Protein AF-A0A536AC37-F1 (afdb_monomer)

Structure (mmCIF, N/CA/C/O backbone):
data_AF-A0A536AC37-F1
#
_entry.id   AF-A0A536AC37-F1
#
loop_
_atom_site.group_PDB
_atom_site.id
_atom_site.type_symbol
_atom_site.label_atom_id
_atom_site.label_alt_id
_atom_site.label_comp_id
_atom_site.label_asym_id
_atom_site.label_entity_id
_atom_site.label_seq_id
_atom_site.pdbx_PDB_ins_code
_atom_site.Cartn_x
_atom_site.Cartn_y
_atom_site.Cartn_z
_atom_site.occupancy
_atom_site.B_iso_or_equiv
_atom_site.auth_seq_id
_atom_site.auth_comp_id
_atom_site.auth_asym_id
_atom_site.auth_atom_id
_atom_site.pdbx_PDB_model_num
ATOM 1 N N . MET A 1 1 ? 1.570 14.230 0.922 1.00 51.00 1 MET A N 1
ATOM 2 C CA . MET A 1 1 ? 0.418 14.818 0.204 1.00 51.00 1 MET A CA 1
ATOM 3 C C . MET A 1 1 ? -0.853 14.338 0.880 1.00 51.00 1 MET A C 1
ATOM 5 O O . MET A 1 1 ? -1.052 13.128 0.959 1.00 51.00 1 MET A O 1
ATOM 9 N N . LEU A 1 2 ? -1.623 15.275 1.429 1.00 58.91 2 LEU A N 1
ATOM 10 C CA . LEU A 1 2 ? -2.915 15.046 2.069 1.00 58.91 2 LEU A CA 1
ATOM 11 C C . LEU A 1 2 ? -3.990 15.596 1.131 1.00 58.91 2 LEU A C 1
ATOM 13 O O . LEU A 1 2 ? -3.844 16.708 0.637 1.00 58.91 2 LEU A O 1
ATOM 17 N N . SER A 1 3 ? -5.029 14.816 0.849 1.00 68.56 3 SER A N 1
ATOM 18 C CA . SER A 1 3 ? -6.192 15.271 0.079 1.00 68.56 3 SER A CA 1
ATOM 19 C C . SER A 1 3 ? -7.443 15.054 0.925 1.00 68.56 3 SER A C 1
ATOM 21 O O . SER A 1 3 ? -7.610 13.977 1.510 1.00 68.56 3 SER A O 1
ATOM 23 N N . ARG A 1 4 ? -8.274 16.096 1.034 1.00 57.16 4 ARG A N 1
ATOM 24 C CA . ARG A 1 4 ? -9.554 16.080 1.752 1.00 57.16 4 ARG A CA 1
ATOM 25 C C . ARG A 1 4 ? -10.634 15.490 0.843 1.00 57.16 4 ARG A C 1
ATOM 27 O O . ARG A 1 4 ? -10.919 16.051 -0.207 1.00 57.16 4 ARG A O 1
ATOM 34 N N . GLY A 1 5 ? -11.251 14.391 1.268 1.00 59.03 5 GLY A N 1
ATOM 35 C CA . GLY A 1 5 ? -12.547 13.936 0.760 1.00 59.03 5 GLY A CA 1
ATOM 36 C C . GLY A 1 5 ? -13.592 14.081 1.866 1.00 59.03 5 GLY A C 1
ATOM 37 O O . GLY A 1 5 ? -13.248 13.975 3.040 1.00 59.03 5 GLY A O 1
ATOM 38 N N . GLY A 1 6 ? -14.865 14.301 1.531 1.00 64.12 6 GLY A N 1
ATOM 39 C CA . GLY A 1 6 ? -15.922 14.675 2.492 1.00 64.12 6 GLY A CA 1
ATOM 40 C C . GLY A 1 6 ? -16.180 13.731 3.687 1.00 64.12 6 GLY A C 1
ATOM 41 O O . GLY A 1 6 ? -17.026 14.040 4.513 1.00 64.12 6 GLY A O 1
ATOM 42 N N . ARG A 1 7 ? -15.473 12.592 3.811 1.00 72.19 7 ARG A N 1
ATOM 43 C CA . ARG A 1 7 ? -15.554 11.635 4.939 1.00 72.19 7 ARG A CA 1
ATOM 44 C C . ARG A 1 7 ? -14.191 11.107 5.436 1.00 72.19 7 ARG A C 1
ATOM 46 O O . ARG A 1 7 ? -14.146 10.120 6.168 1.00 72.19 7 ARG A O 1
ATOM 53 N N . GLY A 1 8 ? -13.070 11.711 5.033 1.00 82.56 8 GLY A N 1
ATOM 54 C CA . GLY A 1 8 ? -11.735 11.292 5.478 1.00 82.56 8 GLY A CA 1
ATOM 55 C C . GLY A 1 8 ? -10.582 11.877 4.660 1.00 82.56 8 GLY A C 1
ATOM 56 O O . GLY A 1 8 ? -10.786 12.556 3.654 1.00 82.56 8 GLY A O 1
ATOM 57 N N . SER A 1 9 ? -9.353 11.578 5.081 1.00 90.69 9 SER A N 1
ATOM 58 C CA . SER A 1 9 ? -8.129 12.074 4.440 1.00 90.69 9 SER A CA 1
ATOM 59 C C . SER A 1 9 ? -7.345 10.946 3.779 1.00 90.69 9 SER A C 1
ATOM 61 O O . SER A 1 9 ? -7.174 9.867 4.351 1.00 90.69 9 SER A O 1
ATOM 63 N N . VAL A 1 10 ? -6.818 11.205 2.583 1.00 92.69 10 VAL A N 1
ATOM 64 C CA . VAL A 1 10 ? -5.879 10.294 1.915 1.00 92.69 10 VAL A CA 1
ATOM 65 C C . VAL A 1 10 ? -4.454 10.703 2.261 1.00 92.69 10 VAL A C 1
ATOM 67 O O . VAL A 1 10 ? -4.069 11.847 2.035 1.00 92.69 10 VAL A O 1
ATOM 70 N N . VAL A 1 11 ? -3.661 9.753 2.763 1.00 93.12 11 VAL A N 1
ATOM 71 C CA . VAL A 1 11 ? -2.251 9.960 3.122 1.00 93.12 11 VAL A CA 1
ATOM 72 C C . VAL A 1 11 ? -1.366 9.026 2.300 1.00 93.12 11 VAL A C 1
ATOM 74 O O . VAL A 1 11 ? -1.658 7.837 2.165 1.00 93.12 11 VAL A O 1
ATOM 77 N N .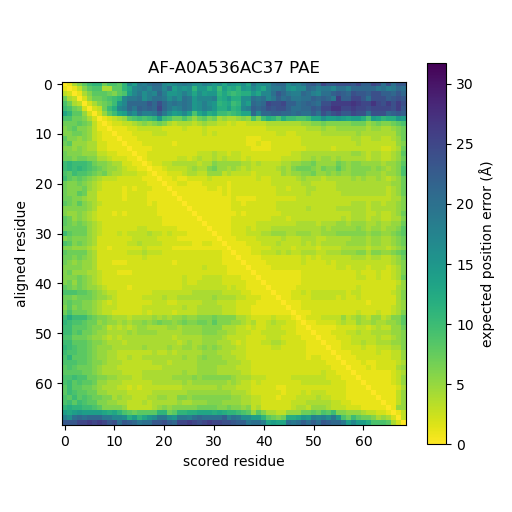 ARG A 1 12 ? -0.259 9.548 1.762 1.00 95.12 12 ARG A N 1
ATOM 78 C CA . ARG A 1 12 ? 0.832 8.728 1.209 1.00 95.12 12 ARG A CA 1
ATOM 79 C C . ARG A 1 12 ? 1.905 8.532 2.272 1.00 95.12 12 ARG A C 1
ATOM 81 O O . ARG A 1 12 ? 2.431 9.516 2.779 1.00 95.12 12 ARG A O 1
ATOM 88 N N . VAL A 1 13 ? 2.242 7.276 2.552 1.00 95.38 13 VAL A N 1
ATOM 89 C CA . VAL A 1 13 ? 3.291 6.899 3.507 1.00 95.38 13 VAL A CA 1
ATOM 90 C C . VAL A 1 13 ? 4.303 6.001 2.804 1.00 95.38 13 VAL A C 1
ATOM 92 O O . VAL A 1 13 ? 3.919 5.107 2.048 1.00 95.38 13 VAL A O 1
ATOM 95 N N . VAL A 1 14 ? 5.589 6.247 3.047 1.00 95.50 14 VAL A N 1
ATOM 96 C CA . VAL A 1 14 ? 6.690 5.388 2.602 1.00 95.50 14 VAL A CA 1
ATOM 97 C C . VAL A 1 14 ? 7.262 4.706 3.834 1.00 95.50 14 VAL A C 1
ATOM 99 O O . VAL A 1 14 ? 7.606 5.376 4.802 1.00 95.50 14 VAL A O 1
ATOM 102 N N . LEU A 1 15 ? 7.350 3.381 3.795 1.00 95.44 15 LEU A N 1
ATOM 103 C CA . LEU A 1 15 ? 7.983 2.587 4.840 1.00 95.44 15 LEU A CA 1
ATOM 104 C C . LEU A 1 15 ? 9.216 1.893 4.272 1.00 95.44 15 LEU A C 1
ATOM 106 O O . LEU A 1 15 ? 9.206 1.455 3.122 1.00 95.44 15 LEU A O 1
ATOM 110 N N . ARG A 1 16 ? 10.255 1.788 5.101 1.00 95.19 16 ARG A N 1
ATOM 111 C CA . ARG A 1 16 ? 11.423 0.932 4.850 1.00 95.19 16 ARG A CA 1
ATOM 112 C C . ARG A 1 16 ? 11.290 -0.441 5.517 1.00 95.19 16 ARG A C 1
ATOM 114 O O . ARG A 1 16 ? 11.974 -1.372 5.126 1.00 95.19 16 ARG A O 1
ATOM 121 N N . THR A 1 17 ? 10.390 -0.568 6.492 1.00 93.88 17 THR A N 1
ATOM 122 C CA . THR A 1 17 ? 10.073 -1.817 7.195 1.00 93.88 17 THR A CA 1
ATOM 123 C C . THR A 1 17 ? 8.696 -2.353 6.786 1.00 93.88 17 THR A C 1
ATOM 125 O O . THR A 1 17 ? 7.927 -1.677 6.097 1.00 93.88 17 THR A O 1
ATOM 128 N N . GLY A 1 18 ? 8.390 -3.593 7.178 1.00 92.69 18 GLY A N 1
ATOM 129 C CA . GLY A 1 18 ? 7.180 -4.308 6.759 1.00 92.69 18 GLY A CA 1
ATOM 130 C C . GLY A 1 18 ? 6.513 -5.119 7.867 1.00 92.69 18 GLY A C 1
ATOM 131 O O . GLY A 1 18 ? 6.022 -6.215 7.602 1.00 92.69 18 GLY A O 1
ATOM 132 N N . TRP A 1 19 ? 6.504 -4.629 9.110 1.00 95.44 19 TRP A N 1
ATOM 133 C CA . TRP A 1 19 ? 5.950 -5.397 10.231 1.00 95.44 19 TRP A CA 1
ATOM 134 C C . TRP A 1 19 ? 4.437 -5.616 10.093 1.00 95.44 19 TRP A C 1
ATOM 136 O O . TRP A 1 19 ? 3.702 -4.815 9.499 1.00 95.44 19 TRP A O 1
ATOM 146 N N . LYS A 1 20 ? 3.939 -6.712 10.679 1.00 96.94 20 LYS A N 1
ATOM 147 C CA . LYS A 1 20 ? 2.530 -7.120 10.577 1.00 96.94 20 LYS A CA 1
ATOM 148 C C . LYS A 1 20 ? 1.596 -5.981 11.000 1.00 96.94 20 LYS A C 1
ATOM 150 O O . LYS A 1 20 ? 1.579 -5.558 12.153 1.00 96.94 20 LYS A O 1
ATOM 155 N N . ARG A 1 21 ? 0.775 -5.512 10.050 1.00 96.12 21 ARG A N 1
ATOM 156 C CA . ARG A 1 21 ? -0.211 -4.425 10.231 1.00 96.12 21 ARG A CA 1
ATOM 157 C C . ARG A 1 21 ? 0.392 -3.094 10.723 1.00 96.12 21 ARG A C 1
ATOM 159 O O . ARG A 1 21 ? -0.360 -2.290 11.271 1.00 96.12 21 ARG A O 1
ATOM 166 N N . GLN A 1 22 ? 1.681 -2.826 10.491 1.00 96.81 22 GLN A N 1
ATOM 167 C CA . GLN A 1 22 ? 2.395 -1.643 11.002 1.00 96.81 22 GLN A CA 1
ATOM 168 C C . GLN A 1 22 ? 1.637 -0.326 10.784 1.00 96.81 22 GLN A C 1
ATOM 170 O O . GLN A 1 22 ? 1.320 0.344 11.759 1.00 96.81 22 GLN A O 1
ATOM 175 N N . 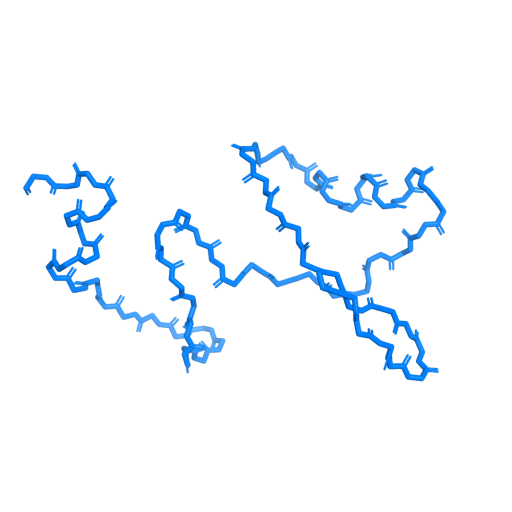LEU A 1 23 ? 1.231 -0.003 9.546 1.00 96.12 23 LEU A N 1
ATOM 176 C CA . LEU A 1 23 ? 0.448 1.215 9.273 1.00 96.12 23 LEU A CA 1
ATOM 177 C C . LEU A 1 23 ? -0.848 1.270 10.086 1.00 96.12 23 LEU A C 1
ATOM 179 O O . LEU A 1 23 ? -1.163 2.289 10.684 1.00 96.12 23 LEU A O 1
ATOM 183 N N . ARG A 1 24 ? -1.603 0.168 10.146 1.00 96.62 24 ARG A N 1
ATOM 184 C CA . ARG A 1 24 ? -2.869 0.146 10.892 1.00 96.62 24 ARG A CA 1
ATOM 185 C C . ARG A 1 24 ? -2.643 0.372 12.388 1.00 96.62 24 ARG A C 1
ATOM 187 O O . ARG A 1 24 ? -3.462 1.042 12.999 1.00 96.62 24 ARG A O 1
ATOM 194 N N . ARG A 1 25 ? -1.554 -0.159 12.953 1.00 96.88 25 ARG A N 1
ATOM 195 C CA . ARG A 1 25 ? -1.174 0.059 14.358 1.00 96.88 25 ARG A CA 1
ATOM 196 C C . ARG A 1 25 ? -0.729 1.502 14.608 1.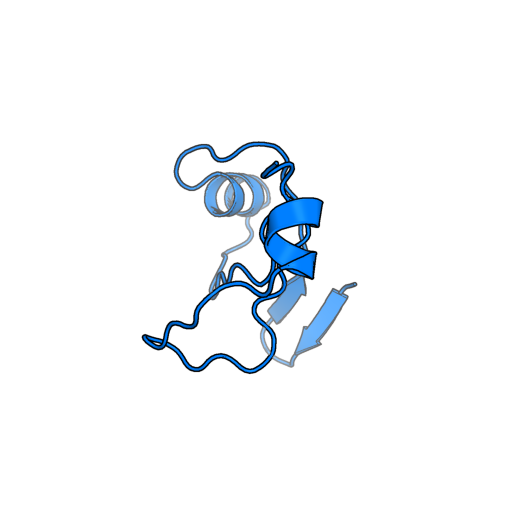00 96.88 25 ARG A C 1
ATOM 198 O O . ARG A 1 25 ? -1.217 2.111 15.547 1.00 96.88 25 ARG A O 1
ATOM 205 N N . MET A 1 26 ? 0.113 2.060 13.735 1.00 96.19 26 MET A N 1
ATOM 206 C CA . MET A 1 26 ? 0.578 3.451 13.833 1.00 96.19 26 MET A CA 1
ATOM 207 C C . MET A 1 26 ? -0.585 4.448 13.834 1.00 96.19 26 MET A C 1
ATOM 209 O O . MET A 1 26 ? -0.655 5.308 14.699 1.00 96.19 26 MET A O 1
ATOM 213 N N . PHE A 1 27 ? -1.524 4.315 12.892 1.00 96.06 27 PHE A N 1
ATOM 214 C CA . PHE A 1 27 ? -2.686 5.205 12.836 1.00 96.06 27 PHE A CA 1
ATOM 215 C C . PHE A 1 27 ? -3.657 4.969 14.004 1.00 96.06 27 PHE A C 1
ATOM 217 O O . PHE A 1 27 ? -4.181 5.936 14.546 1.00 96.06 27 PHE A O 1
ATOM 224 N N . ALA A 1 28 ? -3.853 3.719 14.440 1.00 97.00 28 ALA A N 1
ATOM 225 C CA . ALA A 1 28 ? -4.704 3.422 15.594 1.00 97.00 28 ALA A CA 1
ATOM 226 C C . ALA A 1 28 ? -4.172 4.043 16.897 1.00 97.00 28 ALA A C 1
ATOM 228 O O . ALA A 1 28 ? -4.970 4.524 17.693 1.00 97.00 28 ALA A O 1
ATOM 229 N N . ALA A 1 29 ? -2.849 4.100 17.083 1.00 97.56 29 ALA A N 1
ATOM 230 C CA . ALA A 1 29 ? -2.227 4.772 18.227 1.00 97.56 29 ALA A CA 1
ATOM 231 C C . ALA A 1 29 ? -2.529 6.284 18.282 1.00 97.56 29 ALA A C 1
ATOM 233 O O . ALA A 1 29 ? -2.456 6.883 19.345 1.00 97.56 29 ALA A O 1
ATOM 234 N N . LEU A 1 30 ? -2.908 6.888 17.150 1.00 96.31 30 LEU A N 1
ATOM 235 C CA . LEU A 1 30 ? -3.336 8.287 17.042 1.00 96.31 30 LEU A CA 1
ATOM 236 C C . LEU A 1 30 ? -4.869 8.446 17.089 1.00 96.31 30 LEU A C 1
ATOM 238 O O . LEU A 1 30 ? -5.385 9.504 16.740 1.00 96.31 30 LEU A O 1
ATOM 242 N N . GLY A 1 31 ? -5.618 7.387 17.416 1.00 95.81 31 GLY A N 1
ATOM 243 C CA . GLY A 1 31 ? -7.086 7.387 17.365 1.00 95.81 31 GLY A CA 1
ATOM 244 C C . GLY A 1 31 ? -7.666 7.386 15.943 1.00 95.81 31 GLY A C 1
ATOM 245 O O . GLY A 1 31 ? -8.864 7.593 15.757 1.00 95.81 31 GLY A O 1
ATOM 246 N N . LEU A 1 32 ? -6.844 7.145 14.915 1.00 94.50 32 LEU A N 1
ATOM 247 C CA . LEU A 1 32 ? -7.259 7.194 13.513 1.00 94.50 32 LEU A CA 1
ATOM 248 C C . LEU A 1 32 ? -7.550 5.797 12.957 1.00 94.50 32 LEU A C 1
ATOM 250 O O . LEU A 1 32 ? -6.754 4.861 13.067 1.00 94.50 32 LEU A O 1
ATOM 254 N N . ARG A 1 33 ? -8.678 5.662 12.252 1.00 94.06 33 ARG A N 1
ATOM 255 C CA . ARG A 1 33 ? -9.074 4.405 11.603 1.00 94.06 33 ARG A CA 1
ATOM 256 C C . ARG A 1 33 ? -8.668 4.371 10.129 1.00 94.06 33 ARG A C 1
ATOM 258 O O . ARG A 1 33 ? -9.144 5.158 9.316 1.00 94.06 33 ARG A O 1
ATOM 265 N N . VAL A 1 34 ? -7.863 3.376 9.748 1.00 95.00 34 VAL A N 1
ATOM 266 C CA . VAL A 1 34 ? -7.510 3.125 8.338 1.00 95.00 34 VAL A CA 1
ATOM 267 C C . VAL A 1 34 ? -8.626 2.348 7.636 1.00 95.00 34 VAL A C 1
ATOM 269 O O . VAL A 1 34 ? -8.704 1.121 7.746 1.00 95.00 34 VAL A O 1
ATOM 272 N N . VAL A 1 35 ? -9.459 3.055 6.872 1.00 94.12 35 VAL A N 1
ATOM 273 C CA . VAL A 1 35 ? -10.580 2.467 6.112 1.00 94.12 35 VAL A CA 1
ATOM 274 C C . VAL A 1 35 ? -10.136 1.748 4.834 1.00 94.12 35 VAL A C 1
ATOM 276 O O . VAL A 1 35 ? -10.677 0.703 4.490 1.00 94.12 35 VAL A O 1
ATOM 279 N N . ARG A 1 36 ? -9.102 2.254 4.150 1.00 93.62 36 ARG A N 1
ATOM 280 C CA . ARG A 1 36 ? -8.543 1.654 2.931 1.00 93.62 36 ARG A CA 1
ATOM 281 C C . ARG A 1 36 ? -7.026 1.761 2.952 1.00 93.62 36 ARG A C 1
ATOM 283 O O . ARG A 1 36 ? -6.480 2.825 3.215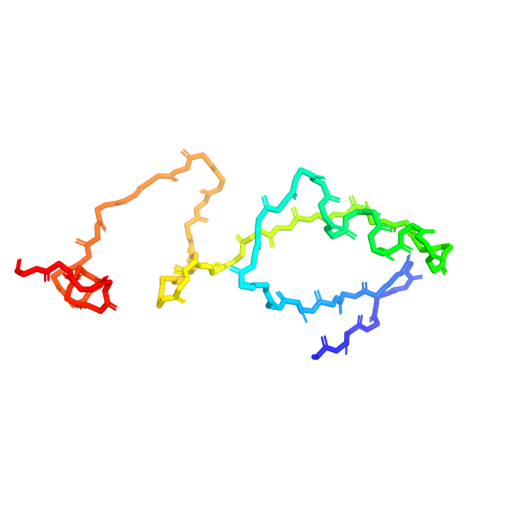 1.00 93.62 36 ARG A O 1
ATOM 290 N N . LEU A 1 37 ? -6.353 0.657 2.643 1.00 95.25 37 LEU A N 1
ATOM 291 C CA . LEU A 1 37 ? -4.902 0.604 2.513 1.00 95.25 37 LEU A CA 1
ATOM 292 C C . LEU A 1 37 ? -4.555 -0.004 1.158 1.00 95.25 37 LEU A C 1
ATOM 294 O O . LEU A 1 37 ? -4.978 -1.117 0.856 1.00 95.25 37 LEU A O 1
ATOM 298 N N . ARG A 1 38 ? -3.795 0.728 0.341 1.00 94.44 38 ARG A N 1
ATOM 299 C CA . ARG A 1 38 ? -3.328 0.261 -0.967 1.00 94.44 38 ARG A CA 1
ATOM 300 C C . ARG A 1 38 ? -1.842 0.541 -1.107 1.00 94.44 38 ARG A C 1
ATOM 302 O O . ARG A 1 38 ? -1.415 1.689 -1.018 1.00 94.44 38 ARG A O 1
ATOM 309 N N . ARG A 1 39 ? -1.062 -0.504 -1.370 1.00 96.06 39 ARG A N 1
ATOM 310 C CA . ARG A 1 39 ? 0.347 -0.371 -1.740 1.00 96.06 39 ARG A CA 1
ATOM 311 C C . ARG A 1 39 ? 0.423 -0.009 -3.220 1.00 96.06 39 ARG A C 1
ATOM 313 O O . ARG A 1 39 ? -0.051 -0.762 -4.060 1.00 96.06 39 ARG A O 1
ATOM 320 N N . ILE A 1 40 ? 0.960 1.170 -3.519 1.00 95.94 40 ILE A N 1
ATOM 321 C CA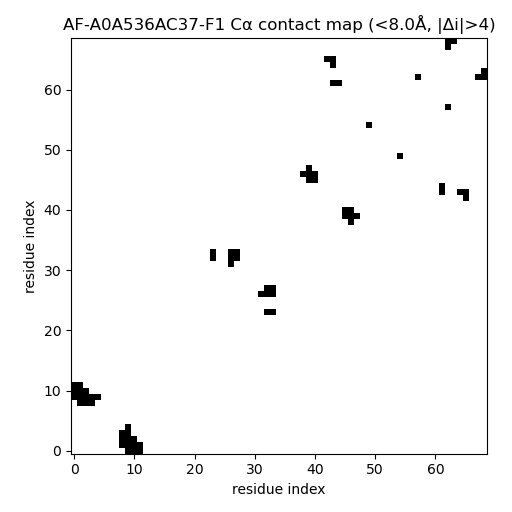 . ILE A 1 40 ? 1.053 1.700 -4.891 1.00 95.94 40 ILE A CA 1
ATOM 322 C C . ILE A 1 40 ? 2.471 1.656 -5.465 1.00 95.94 40 ILE A C 1
ATOM 324 O O . ILE A 1 40 ? 2.646 1.933 -6.647 1.00 95.94 40 ILE A O 1
ATOM 328 N N . ARG A 1 41 ? 3.471 1.351 -4.630 1.00 96.00 41 ARG A N 1
ATOM 329 C CA . ARG A 1 41 ? 4.884 1.295 -5.003 1.00 96.00 41 ARG A CA 1
ATOM 330 C C . ARG A 1 41 ? 5.631 0.285 -4.129 1.00 96.00 41 ARG A C 1
ATOM 332 O O . ARG A 1 41 ? 5.328 0.196 -2.937 1.00 96.00 41 ARG A O 1
ATOM 339 N N . VAL A 1 42 ? 6.600 -0.423 -4.704 1.00 95.19 42 VAL A N 1
ATOM 340 C CA . VAL A 1 42 ? 7.592 -1.252 -3.995 1.00 95.19 42 VAL A CA 1
ATOM 341 C C . VAL A 1 42 ? 8.966 -0.909 -4.555 1.00 95.19 42 VAL A C 1
ATOM 343 O O . VAL A 1 42 ? 9.216 -1.141 -5.732 1.00 95.19 42 VAL A O 1
ATOM 346 N N . GLY A 1 43 ? 9.833 -0.312 -3.734 1.00 94.12 43 GLY A N 1
ATOM 347 C CA . GLY A 1 43 ? 11.117 0.210 -4.211 1.00 94.12 43 GLY A CA 1
ATOM 348 C C . GLY A 1 43 ? 10.929 1.124 -5.440 1.00 94.12 43 GLY A C 1
ATOM 349 O O . GLY A 1 43 ? 10.148 2.081 -5.347 1.00 94.12 43 GLY A O 1
ATOM 350 N N . PRO A 1 44 ? 11.584 0.834 -6.580 1.00 95.06 44 PRO A N 1
ATOM 351 C CA . PRO A 1 44 ? 11.434 1.593 -7.823 1.00 95.06 44 PRO A CA 1
ATOM 352 C C . PRO A 1 44 ? 10.1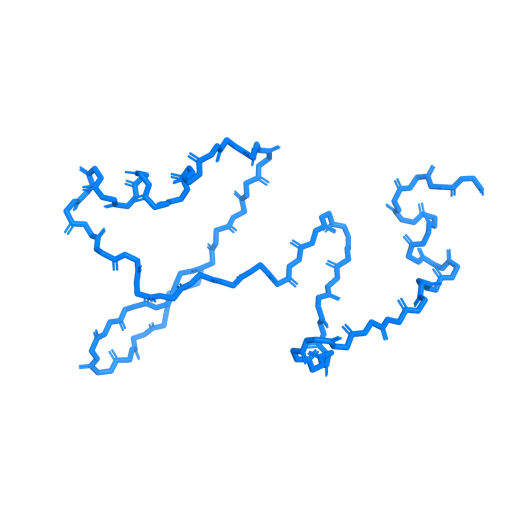41 1.272 -8.600 1.00 95.06 44 PRO A C 1
ATOM 354 O O . PRO A 1 44 ? 9.764 2.032 -9.489 1.00 95.06 44 PRO A O 1
ATOM 357 N N . LEU A 1 45 ? 9.438 0.180 -8.276 1.00 95.88 45 LEU A N 1
ATOM 358 C CA . LEU A 1 45 ? 8.291 -0.303 -9.048 1.00 95.88 45 LEU A CA 1
ATOM 359 C C . LEU A 1 45 ? 6.995 0.406 -8.666 1.00 95.88 45 LEU A C 1
ATOM 361 O O . LEU A 1 45 ? 6.555 0.333 -7.516 1.00 95.88 45 LEU A O 1
ATOM 365 N N . LEU A 1 46 ? 6.332 1.023 -9.642 1.00 95.50 46 LEU A N 1
ATOM 366 C CA . LEU A 1 46 ? 5.012 1.638 -9.491 1.00 95.50 46 LEU A CA 1
ATOM 367 C C . LEU A 1 46 ? 3.903 0.680 -9.947 1.00 95.50 46 LEU A C 1
ATOM 369 O O . LEU A 1 46 ? 4.017 0.031 -10.981 1.00 95.50 46 LEU A O 1
ATOM 373 N N . LEU A 1 47 ? 2.778 0.661 -9.223 1.00 95.50 47 LEU A N 1
ATOM 374 C CA . LEU A 1 47 ? 1.587 -0.117 -9.602 1.00 95.50 47 LEU A CA 1
ATOM 375 C C . LEU A 1 47 ? 0.994 0.337 -10.952 1.00 95.50 47 LEU A C 1
ATOM 377 O O . LEU A 1 47 ? 0.415 -0.460 -11.685 1.00 95.50 47 LEU A O 1
ATOM 381 N N . GLY A 1 48 ? 1.127 1.627 -11.280 1.00 92.88 48 GLY A N 1
ATOM 382 C CA . GLY A 1 48 ? 0.672 2.191 -12.550 1.00 92.88 48 GLY A CA 1
ATOM 383 C C . GLY A 1 48 ? -0.826 1.980 -12.795 1.00 92.88 48 GLY A C 1
ATOM 384 O O . GLY A 1 48 ? -1.656 2.332 -11.954 1.00 92.88 48 GLY A O 1
ATOM 385 N N . ARG A 1 49 ? -1.154 1.419 -13.965 1.00 93.81 49 ARG A N 1
ATOM 386 C CA . ARG A 1 49 ? -2.526 1.177 -14.450 1.00 93.81 49 ARG A CA 1
ATOM 387 C C . ARG A 1 49 ? -2.994 -0.276 -14.275 1.00 93.81 49 ARG A C 1
ATOM 389 O O . ARG A 1 49 ? -4.019 -0.653 -14.836 1.00 93.81 49 ARG A O 1
ATOM 396 N N . LEU A 1 50 ? -2.252 -1.096 -13.526 1.00 95.12 50 LEU A N 1
ATOM 397 C CA . LEU A 1 50 ? -2.580 -2.508 -13.336 1.00 95.12 50 LEU A CA 1
ATOM 398 C C . LEU A 1 50 ? -3.910 -2.661 -12.582 1.00 95.12 50 LEU A C 1
ATOM 400 O O . LEU A 1 50 ? -4.124 -2.040 -11.535 1.00 95.12 50 LEU A O 1
ATOM 404 N N . ARG A 1 51 ? -4.810 -3.484 -13.127 1.00 94.75 51 ARG A N 1
ATOM 405 C CA . ARG A 1 51 ? -6.111 -3.771 -12.510 1.00 94.75 51 ARG A CA 1
ATOM 406 C C . ARG A 1 51 ? -5.937 -4.700 -11.298 1.00 94.75 51 ARG A C 1
ATOM 408 O O . ARG A 1 51 ? -4.980 -5.472 -11.261 1.00 94.75 51 ARG A O 1
ATOM 415 N N . PRO A 1 52 ? -6.840 -4.655 -10.301 1.00 95.50 52 PRO A N 1
ATOM 416 C CA . PRO A 1 52 ? -6.832 -5.627 -9.209 1.00 95.50 52 PRO A CA 1
ATOM 417 C C . PRO A 1 52 ? -6.841 -7.067 -9.739 1.00 95.50 52 PRO A C 1
ATOM 419 O O . PRO A 1 52 ? -7.599 -7.371 -10.653 1.00 95.50 52 PRO A O 1
ATOM 422 N N . GLY A 1 53 ? -5.992 -7.931 -9.179 1.00 96.31 53 GLY A N 1
ATOM 423 C CA . GLY A 1 53 ? -5.861 -9.336 -9.587 1.00 96.31 53 GLY A CA 1
ATOM 424 C C . GLY A 1 53 ? -5.007 -9.579 -10.838 1.00 96.31 53 GLY A C 1
ATOM 425 O O . GLY A 1 53 ? -4.577 -10.706 -11.053 1.00 96.31 53 GLY A O 1
ATOM 426 N N . ALA A 1 54 ? -4.708 -8.547 -11.631 1.00 96.94 54 ALA A N 1
ATOM 427 C CA . ALA A 1 54 ? -3.831 -8.681 -12.787 1.00 96.94 54 ALA A CA 1
ATOM 428 C C . ALA A 1 54 ? -2.350 -8.684 -12.379 1.00 96.94 54 ALA A C 1
ATOM 430 O O . ALA A 1 54 ? -1.966 -8.116 -11.352 1.00 96.94 54 ALA A O 1
ATOM 431 N N . TRP A 1 55 ? -1.517 -9.267 -13.237 1.00 96.31 55 TRP A N 1
ATOM 432 C CA . TRP A 1 55 ? -0.061 -9.232 -13.156 1.00 96.31 55 TRP A CA 1
ATOM 433 C C . TRP A 1 55 ? 0.529 -8.889 -14.528 1.00 96.31 55 TRP A C 1
ATOM 435 O O . TRP A 1 55 ? -0.176 -8.875 -15.537 1.00 96.31 55 TRP A O 1
ATOM 445 N N . ARG A 1 56 ? 1.815 -8.544 -14.544 1.00 95.69 56 ARG A N 1
ATOM 446 C CA . ARG A 1 56 ? 2.610 -8.366 -15.760 1.00 95.69 56 ARG A CA 1
ATOM 447 C C . ARG A 1 56 ? 4.060 -8.714 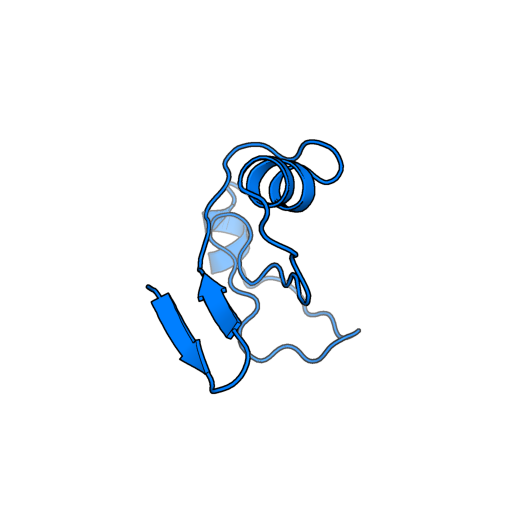-15.470 1.00 95.69 56 ARG A C 1
ATOM 449 O O . ARG A 1 56 ? 4.483 -8.637 -14.315 1.00 95.69 56 ARG A O 1
ATOM 456 N N . GLU A 1 57 ? 4.817 -8.996 -16.515 1.00 95.88 57 GLU A N 1
ATOM 457 C CA . GLU A 1 57 ? 6.266 -9.098 -16.407 1.00 95.88 57 GLU A CA 1
ATOM 458 C C . GLU A 1 57 ? 6.909 -7.729 -16.154 1.00 95.88 57 GLU A C 1
ATOM 460 O O . GLU A 1 57 ? 6.364 -6.665 -16.495 1.00 95.88 57 GLU A O 1
ATOM 465 N N . LEU A 1 58 ? 8.071 -7.758 -15.501 1.00 95.00 58 LEU A N 1
ATOM 466 C CA . LEU A 1 58 ? 8.894 -6.574 -15.299 1.00 95.00 58 LEU A CA 1
ATOM 467 C C . LEU A 1 58 ? 9.674 -6.271 -16.573 1.00 95.00 58 LEU A C 1
ATOM 469 O O . LEU A 1 58 ? 10.184 -7.167 -17.237 1.00 95.00 58 LEU A O 1
ATOM 473 N N . THR A 1 59 ? 9.808 -4.989 -16.896 1.00 94.75 59 THR A N 1
ATOM 474 C CA . THR A 1 59 ? 10.679 -4.577 -18.002 1.00 94.75 59 THR A CA 1
ATOM 475 C C . THR A 1 59 ? 12.150 -4.744 -17.613 1.00 94.75 59 THR A C 1
ATOM 477 O O . THR A 1 59 ? 12.505 -4.627 -16.439 1.00 94.75 59 THR A O 1
ATOM 480 N N . ALA A 1 60 ? 13.044 -4.900 -18.592 1.00 95.19 60 ALA A N 1
ATOM 481 C CA . ALA A 1 60 ? 14.487 -4.969 -18.332 1.00 95.19 60 ALA A CA 1
ATOM 482 C C . ALA A 1 60 ? 15.014 -3.759 -17.527 1.00 95.19 60 ALA A C 1
ATOM 484 O O . ALA A 1 60 ? 15.907 -3.890 -16.693 1.00 95.19 60 ALA A O 1
ATOM 485 N N . LYS A 1 61 ? 14.425 -2.569 -17.723 1.00 94.50 61 LYS A N 1
ATOM 486 C CA . LYS A 1 61 ? 14.749 -1.363 -16.940 1.00 94.50 61 LYS A CA 1
ATOM 487 C C . LYS A 1 61 ? 14.359 -1.504 -15.466 1.00 94.50 61 LYS A C 1
ATOM 489 O O . LYS A 1 61 ? 15.101 -1.065 -14.594 1.00 94.50 61 LYS A O 1
ATOM 494 N N . GLU A 1 62 ? 13.195 -2.082 -15.193 1.00 95.25 62 GLU A N 1
ATOM 495 C CA . GLU A 1 62 ? 12.693 -2.303 -13.834 1.00 95.25 62 GLU A CA 1
ATOM 496 C C . GLU A 1 62 ? 13.494 -3.370 -13.088 1.00 95.25 62 GLU A C 1
ATOM 498 O O . GLU A 1 62 ? 13.763 -3.192 -11.902 1.00 95.25 62 GLU A O 1
ATOM 503 N N . ILE A 1 63 ? 13.920 -4.424 -13.788 1.00 95.19 63 ILE A N 1
ATOM 504 C CA . ILE A 1 63 ? 14.795 -5.471 -13.240 1.00 95.19 63 ILE A CA 1
ATOM 505 C C . ILE A 1 63 ? 16.131 -4.863 -12.801 1.00 95.19 63 ILE A C 1
ATOM 507 O O . ILE A 1 63 ? 16.511 -4.994 -11.637 1.00 95.19 63 ILE A O 1
ATOM 511 N N . ARG A 1 64 ? 16.785 -4.094 -13.682 1.00 94.94 64 ARG A N 1
ATOM 512 C CA . ARG A 1 64 ? 18.032 -3.390 -13.338 1.00 94.94 64 ARG A CA 1
ATOM 513 C C . ARG A 1 64 ? 17.856 -2.425 -12.167 1.00 94.94 64 ARG A C 1
ATOM 515 O O . ARG A 1 64 ? 18.703 -2.359 -11.287 1.00 94.94 64 ARG A O 1
ATOM 522 N N . ALA A 1 65 ? 16.737 -1.698 -12.114 1.00 93.75 65 ALA A N 1
ATOM 523 C CA . ALA A 1 65 ? 16.455 -0.766 -11.020 1.00 93.75 65 ALA A CA 1
ATOM 524 C C . ALA A 1 65 ? 16.272 -1.459 -9.655 1.00 93.75 65 ALA A C 1
ATOM 526 O O . ALA A 1 65 ? 16.450 -0.817 -8.620 1.00 93.75 65 ALA A O 1
ATOM 527 N N . LEU A 1 66 ? 15.902 -2.742 -9.639 1.00 93.31 66 LEU A N 1
ATOM 528 C CA . LEU A 1 66 ? 15.837 -3.560 -8.425 1.00 93.31 66 LEU A CA 1
ATOM 529 C C . LEU A 1 66 ? 17.196 -4.135 -8.004 1.00 93.31 66 LEU A C 1
AT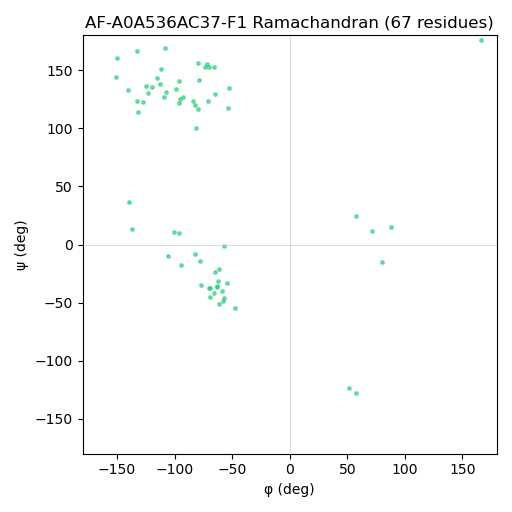OM 531 O O . LEU A 1 66 ? 17.286 -4.693 -6.913 1.00 93.31 66 LEU A O 1
ATOM 535 N N . GLY A 1 67 ? 18.230 -3.996 -8.837 1.00 88.00 67 GLY A N 1
ATOM 536 C CA . GLY A 1 67 ? 19.537 -4.616 -8.625 1.00 88.00 67 GLY A CA 1
ATOM 537 C C . GLY A 1 67 ? 19.659 -6.026 -9.207 1.00 88.00 67 GLY A C 1
ATOM 538 O O . GLY A 1 67 ? 20.583 -6.741 -8.838 1.00 88.00 67 GLY A O 1
ATOM 539 N N . GLY A 1 68 ? 18.741 -6.440 -10.090 1.00 74.25 68 GLY A N 1
ATOM 540 C CA . GLY A 1 68 ? 18.935 -7.646 -10.895 1.00 74.25 68 GLY A CA 1
ATOM 541 C C . GLY A 1 68 ? 20.024 -7.399 -11.939 1.00 74.25 68 GLY A C 1
ATOM 542 O O . GLY A 1 68 ? 19.918 -6.421 -12.686 1.00 74.25 68 GLY A O 1
ATOM 543 N N . ALA A 1 69 ? 21.059 -8.244 -11.923 1.00 55.41 69 ALA A N 1
ATOM 544 C CA . ALA A 1 69 ? 22.137 -8.276 -12.913 1.00 55.41 69 ALA A CA 1
ATOM 545 C C . ALA A 1 69 ? 21.601 -8.603 -14.314 1.00 55.41 69 ALA A C 1
ATOM 547 O O . ALA A 1 69 ? 20.690 -9.459 -14.406 1.00 55.41 69 ALA A O 1
#

Secondary structure (DSSP, 8-state):
-EEEETTEEEE----S---TTHHHHHHHHTT---------EETTEE-TTPPTT---PPPHHHHHHTT--

Foldseek 3Di:
DWDDDPPDIDDDDDDPDDPDCVVQVVQVVVVHHDPDDDDQDDQPDGVPPADPPDDDDDDPVRCVSVVND

Solvent-accessible surface area (backbone atoms only — not comparable 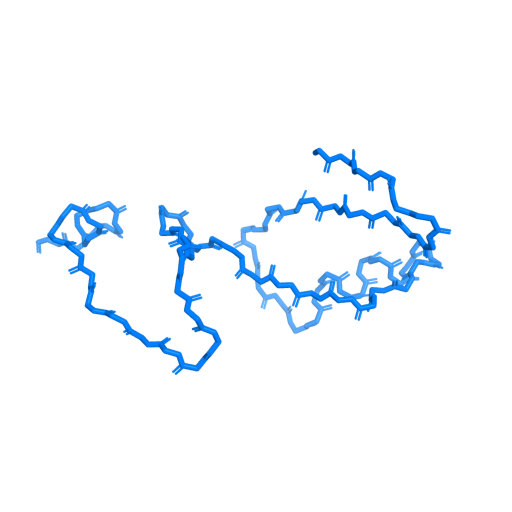to full-atom values): 4903 Å² total; per-residue (Å²): 109,78,48,86,48,104,88,53,74,49,76,74,83,89,74,96,73,81,61,89,61,45,70,57,52,60,38,43,77,71,76,39,81,79,87,76,88,80,88,54,61,58,91,86,47,65,53,84,87,66,55,89,93,62,86,78,86,77,52,75,68,55,40,46,68,74,68,50,130

Radius of gyration: 15.28 Å; Cα contacts (8 Å, |Δi|>4): 36; chains: 1; bounding box: 38×25×37 Å

Mean predicted aligned error: 5.24 Å

Sequence (69 aa):
MLSRGGRGSVVRVVLRTGWKRQLRRMFAALGLRVVRLRRIRVGPLLLGRLRPGAWRELTAKEIRALGGA

pLDDT: mean 90.58, std 11.48, range [51.0, 97.56]